Protein AF-A0A8E0RSL9-F1 (afdb_monomer_lite)

Foldseek 3Di:
DDDDDPDDPDDPPPPPPDDDDFADPHCAAVVLLVQLQCCCAVVVDQSVVSQVVCCVVVVHGNPPVVSSVVSNPDDRDPPPPPPPDDD

InterPro domains:
  IPR000340 Dual specificity phosphatase, catalytic domain [PF00782] (18-73)
  IPR000387 Tyrosine-specific protein phosphatases domain [PS50056] (20-69)
  IPR016130 Protein-tyrosine phosphatase, active site [PS00383] (22-32)
  IPR029021 Protein-tyrosine phosphatase-like [G3DSA:3.90.190.10] (4-84)
  IPR029021 Protein-tyrosine phosphatase-like [SSF52799] (15-73)

Organism: NCBI:txid27845

Sequence (87 aa):
MLKPNSNHFSTFLFRVDGIIAVHCTHGVNRTGYLICRYIVEEMGRRPDEVLRDFEYARGHPVERASYIDSLMNLSPVRQKICSLSTM

Radius of gyration: 19.41 Å; chains: 1; bounding box: 46×39×48 Å

Structure (mmCIF, N/CA/C/O backbone):
data_AF-A0A8E0RSL9-F1
#
_entry.id   AF-A0A8E0RSL9-F1
#
loop_
_atom_site.group_PDB
_atom_site.id
_atom_site.type_symbol
_atom_site.label_atom_id
_atom_site.label_alt_id
_atom_site.label_comp_id
_atom_site.label_asym_id
_atom_site.label_entity_id
_atom_site.label_seq_id
_atom_site.pdbx_PDB_ins_code
_atom_site.Cartn_x
_atom_site.Cartn_y
_atom_site.Cartn_z
_atom_site.occupancy
_atom_site.B_iso_or_equiv
_atom_site.auth_seq_id
_atom_site.auth_comp_id
_atom_site.auth_asym_id
_atom_site.auth_atom_id
_atom_site.pdbx_PDB_model_num
ATOM 1 N N . MET A 1 1 ? -30.763 21.274 -30.089 1.00 43.78 1 MET A N 1
ATOM 2 C CA . MET A 1 1 ? -32.174 21.644 -29.840 1.00 43.78 1 MET A CA 1
ATOM 3 C C . MET A 1 1 ? -32.701 20.580 -28.891 1.00 43.78 1 MET A C 1
ATOM 5 O O . MET A 1 1 ? -32.940 19.475 -29.333 1.00 43.78 1 MET A O 1
ATOM 9 N N . LEU A 1 2 ? -32.552 20.732 -27.576 1.00 38.16 2 LEU A N 1
ATOM 10 C CA . LEU A 1 2 ? -33.301 21.644 -26.704 1.00 38.16 2 LEU A CA 1
ATOM 11 C C . LEU A 1 2 ? -32.365 22.440 -25.773 1.00 38.16 2 LEU A C 1
ATOM 13 O O . LEU A 1 2 ? -31.337 21.932 -25.336 1.00 38.16 2 LEU A O 1
ATOM 17 N N . LYS A 1 3 ? -32.704 23.711 -25.527 1.00 42.88 3 LYS A N 1
ATOM 18 C CA . LYS A 1 3 ? -31.997 24.604 -24.596 1.00 42.88 3 LYS A CA 1
ATOM 19 C C . LYS A 1 3 ? -32.441 24.334 -23.151 1.00 42.88 3 LYS A C 1
ATOM 21 O O . LYS A 1 3 ? -33.590 23.938 -22.958 1.00 42.88 3 LYS A O 1
ATOM 26 N N . PRO A 1 4 ? -31.567 24.585 -22.160 1.00 49.66 4 PRO A N 1
ATOM 27 C CA . PRO A 1 4 ? -31.886 24.388 -20.754 1.00 49.66 4 PRO A CA 1
ATOM 28 C C . PRO A 1 4 ? -32.952 25.395 -20.320 1.00 49.66 4 PRO A C 1
ATOM 30 O O . PRO A 1 4 ? -32.823 26.598 -20.549 1.00 49.66 4 PRO A O 1
ATOM 33 N N . ASN A 1 5 ? -34.013 24.892 -19.703 1.00 45.72 5 ASN A N 1
ATOM 34 C CA . ASN A 1 5 ? -35.003 25.684 -19.000 1.00 45.72 5 ASN A CA 1
ATOM 35 C C . ASN A 1 5 ? -34.485 26.002 -17.592 1.00 45.72 5 ASN A C 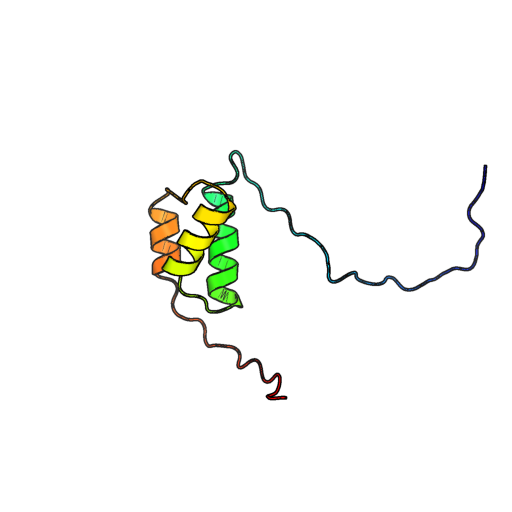1
ATOM 37 O O . ASN A 1 5 ? -34.214 25.129 -16.771 1.00 45.72 5 ASN A O 1
ATOM 41 N N . SER A 1 6 ? -34.333 27.302 -17.362 1.00 64.38 6 SER A N 1
ATOM 42 C CA . SER A 1 6 ? -34.204 27.966 -16.071 1.00 64.38 6 SER A CA 1
ATOM 43 C C . SER A 1 6 ? -35.183 27.389 -15.043 1.00 64.38 6 SER A C 1
ATOM 45 O O . SER A 1 6 ? -36.331 27.124 -15.401 1.00 64.38 6 SER A O 1
ATOM 47 N N . ASN A 1 7 ? -34.727 27.277 -13.784 1.00 51.72 7 ASN A N 1
ATOM 48 C CA . ASN A 1 7 ? -35.480 27.005 -12.536 1.00 51.72 7 ASN A CA 1
ATOM 49 C C . ASN A 1 7 ? -35.193 25.660 -11.831 1.00 51.72 7 ASN A C 1
ATOM 51 O O . ASN A 1 7 ? -36.050 25.158 -11.104 1.00 51.72 7 ASN A O 1
ATOM 55 N N . HIS A 1 8 ? -33.993 25.084 -11.957 1.00 46.44 8 HIS A N 1
ATOM 56 C CA . HIS A 1 8 ? -33.610 23.936 -11.124 1.00 46.44 8 HIS A CA 1
ATOM 57 C C . HIS A 1 8 ? -32.241 24.140 -10.464 1.00 46.44 8 HIS A C 1
ATOM 59 O O . HIS A 1 8 ? -31.240 23.533 -10.833 1.00 46.44 8 HIS A O 1
ATOM 65 N N . PHE A 1 9 ? -3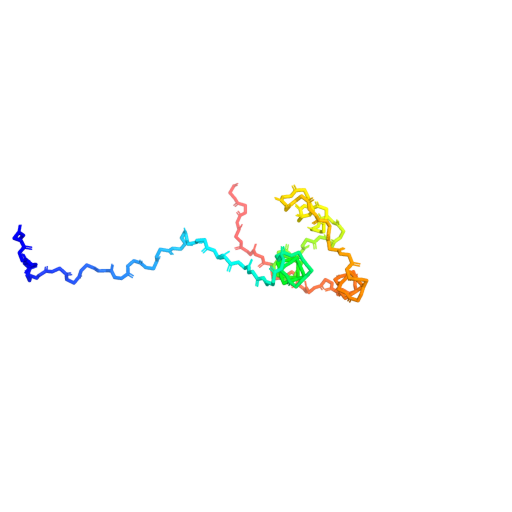2.217 24.983 -9.429 1.00 49.59 9 PHE A N 1
ATOM 66 C CA . PHE A 1 9 ? -31.259 24.878 -8.320 1.00 49.59 9 PHE A CA 1
ATOM 67 C C . PHE A 1 9 ? -31.560 23.574 -7.543 1.00 49.59 9 PHE A C 1
ATOM 69 O O . PHE A 1 9 ? -31.944 23.586 -6.380 1.00 49.59 9 PHE A O 1
ATOM 76 N N . SER A 1 10 ? -31.485 22.421 -8.213 1.00 43.94 10 SER A N 1
ATOM 77 C CA . SER A 1 10 ? -31.564 21.122 -7.552 1.00 43.94 10 SER A CA 1
ATOM 78 C C . SER A 1 10 ? -30.189 20.831 -6.996 1.00 43.94 10 SER A C 1
ATOM 80 O O . SER A 1 10 ? -29.272 20.526 -7.754 1.00 43.94 10 SER A O 1
ATOM 82 N N . THR A 1 11 ? -30.084 20.976 -5.679 1.00 49.25 11 THR A N 1
ATOM 83 C CA . THR A 1 11 ? -29.241 20.198 -4.774 1.00 49.25 11 THR A CA 1
ATOM 84 C C . THR A 1 11 ? -28.009 19.604 -5.440 1.00 49.25 11 THR A C 1
ATOM 86 O O . THR A 1 11 ? -28.082 18.577 -6.116 1.00 49.25 11 THR A O 1
ATOM 89 N N . PHE A 1 12 ? -26.864 20.237 -5.193 1.00 51.75 12 PHE A N 1
ATOM 90 C CA . PHE A 1 12 ? -25.542 19.639 -5.334 1.00 51.75 12 PHE A CA 1
ATOM 91 C C . PHE A 1 12 ? -25.494 18.406 -4.406 1.00 51.75 12 PHE A C 1
ATOM 93 O O . PHE A 1 12 ? -24.999 18.459 -3.285 1.00 51.75 12 PHE A O 1
ATOM 100 N N . LEU A 1 13 ? -26.132 17.311 -4.825 1.00 53.88 13 LEU A N 1
ATOM 101 C CA . LEU A 1 13 ? -26.060 16.004 -4.197 1.00 53.88 13 LEU A CA 1
ATOM 102 C C . LEU A 1 13 ? -24.605 15.584 -4.350 1.00 53.88 13 LEU A C 1
ATOM 104 O O . LEU A 1 13 ? -24.189 15.127 -5.414 1.00 53.88 13 LEU A O 1
ATOM 108 N N . PHE A 1 14 ? -23.823 15.807 -3.298 1.00 56.25 14 PHE A N 1
ATOM 109 C CA . PHE A 1 14 ? -22.520 15.191 -3.128 1.00 56.25 14 PHE A CA 1
ATOM 110 C C . PHE A 1 14 ? -22.765 13.679 -3.185 1.00 56.25 14 PHE A C 1
ATOM 112 O O . PHE A 1 14 ? -23.206 13.075 -2.209 1.00 56.25 14 PHE A O 1
ATOM 119 N N . ARG A 1 15 ? -22.611 13.070 -4.366 1.00 56.66 15 ARG A N 1
ATOM 120 C CA . ARG A 1 15 ? -22.722 11.619 -4.507 1.00 56.66 15 ARG A CA 1
ATOM 121 C C . ARG A 1 15 ? -21.539 11.018 -3.770 1.00 56.66 15 ARG A C 1
ATOM 123 O O . ARG A 1 15 ? -20.402 11.138 -4.215 1.00 56.66 15 ARG A O 1
ATOM 130 N N . VAL A 1 16 ? -21.837 10.404 -2.633 1.00 66.12 16 VAL A N 1
ATOM 131 C CA . VAL A 1 16 ? -20.862 9.728 -1.770 1.00 66.12 16 VAL A CA 1
ATOM 132 C C . VAL A 1 16 ? -20.365 8.421 -2.412 1.00 66.12 16 VAL A C 1
ATOM 134 O O . VAL A 1 16 ? -19.332 7.896 -2.019 1.00 66.12 16 VAL A O 1
ATOM 137 N N . ASP A 1 17 ? -21.036 7.950 -3.468 1.00 78.88 17 ASP A N 1
ATOM 138 C CA . ASP A 1 17 ? -20.764 6.679 -4.157 1.00 78.88 17 ASP A CA 1
ATOM 139 C C . ASP A 1 17 ? -19.767 6.814 -5.328 1.00 78.88 17 ASP A C 1
ATOM 141 O O . ASP A 1 17 ? -19.900 6.173 -6.372 1.00 78.88 17 ASP A O 1
ATOM 145 N N . GLY A 1 18 ? -18.791 7.715 -5.204 1.00 82.62 18 GLY A N 1
ATOM 146 C CA . GLY A 1 18 ? -17.762 7.924 -6.224 1.00 82.62 18 GLY A CA 1
ATOM 147 C C . GLY A 1 18 ? -16.668 6.850 -6.193 1.00 82.62 18 GLY A C 1
ATOM 148 O O . GLY A 1 18 ? -16.253 6.403 -5.127 1.00 82.62 18 GLY A O 1
ATOM 149 N N . ILE A 1 19 ? -16.141 6.473 -7.365 1.00 89.81 19 ILE A N 1
ATOM 150 C CA . ILE A 1 19 ? -14.943 5.624 -7.464 1.00 89.81 19 ILE A CA 1
ATOM 151 C C . ILE A 1 19 ? -13.700 6.514 -7.435 1.00 89.81 19 ILE A C 1
ATOM 153 O O . ILE A 1 19 ? -13.558 7.422 -8.256 1.00 89.81 19 ILE A O 1
ATOM 157 N N . ILE A 1 20 ? -12.767 6.215 -6.531 1.00 93.44 20 ILE A N 1
ATOM 158 C CA . ILE A 1 20 ? -11.446 6.849 -6.500 1.00 93.44 20 ILE A CA 1
ATOM 159 C C . ILE A 1 20 ? -10.479 6.000 -7.326 1.00 93.44 20 ILE A C 1
ATOM 161 O O . ILE A 1 20 ? -10.108 4.895 -6.933 1.00 93.44 20 ILE A O 1
ATOM 165 N N . ALA A 1 21 ? -10.050 6.525 -8.473 1.00 94.56 21 ALA A N 1
ATOM 166 C CA . ALA A 1 21 ? -9.015 5.899 -9.286 1.00 94.56 21 ALA A CA 1
ATOM 167 C C . ALA A 1 21 ? -7.619 6.323 -8.803 1.00 94.56 21 ALA A C 1
ATOM 169 O O . ALA A 1 21 ? -7.307 7.512 -8.747 1.00 94.56 21 ALA A O 1
ATOM 170 N N . VAL A 1 22 ? -6.756 5.350 -8.501 1.00 96.94 22 VAL A N 1
ATOM 171 C CA . VAL A 1 22 ? -5.358 5.582 -8.112 1.00 96.94 22 VAL A CA 1
ATOM 172 C C . VAL A 1 22 ? -4.446 4.922 -9.135 1.00 96.94 22 VAL A C 1
ATOM 174 O O . VAL A 1 22 ? -4.528 3.718 -9.366 1.00 96.94 22 VAL A O 1
ATOM 177 N N . HIS A 1 23 ? -3.529 5.686 -9.725 1.00 97.62 23 HIS A N 1
ATOM 178 C CA . HIS A 1 23 ? -2.580 5.150 -10.695 1.00 97.62 23 HIS A CA 1
ATOM 179 C C . HIS A 1 23 ? -1.164 5.684 -10.473 1.00 97.62 23 HIS A C 1
ATOM 181 O O . HIS A 1 23 ? -0.932 6.719 -9.855 1.00 97.62 23 HIS A O 1
ATOM 187 N N . CYS A 1 24 ? -0.201 4.944 -11.008 1.00 96.62 24 CYS A N 1
ATOM 188 C CA . CYS A 1 24 ? 1.149 5.432 -11.255 1.00 96.62 24 CYS A CA 1
ATOM 189 C C . CYS A 1 24 ? 1.520 5.060 -12.698 1.00 96.62 24 CYS A C 1
ATOM 191 O O . CYS A 1 24 ? 0.634 5.028 -13.548 1.00 96.62 24 CYS A O 1
ATOM 193 N N . THR A 1 25 ? 2.786 4.773 -13.002 1.00 97.94 25 THR A N 1
ATOM 194 C CA . THR A 1 25 ? 3.177 4.317 -14.350 1.00 97.94 25 THR A CA 1
ATOM 195 C C . THR A 1 25 ? 2.639 2.913 -14.650 1.00 97.94 25 THR A C 1
ATOM 197 O O . THR A 1 25 ? 2.035 2.700 -15.690 1.00 97.94 25 THR A O 1
ATOM 200 N N . HIS A 1 26 ? 2.805 1.967 -13.716 1.00 96.38 26 HIS A N 1
ATOM 201 C CA . HIS A 1 26 ? 2.363 0.567 -13.881 1.00 96.38 26 HIS A CA 1
ATOM 202 C C . HIS A 1 26 ? 1.173 0.193 -12.984 1.00 96.38 26 HIS A C 1
ATOM 204 O O . HIS A 1 26 ? 0.588 -0.882 -13.104 1.00 96.38 26 HIS A O 1
ATOM 210 N N . GLY A 1 27 ? 0.801 1.074 -12.054 1.00 96.69 27 GLY A N 1
ATOM 211 C CA . GLY A 1 27 ? -0.313 0.830 -11.138 1.00 96.69 27 GLY A CA 1
ATOM 212 C C . GLY A 1 27 ? -0.061 -0.296 -10.130 1.00 96.69 27 GLY A C 1
ATOM 213 O O . GLY A 1 27 ? -1.016 -0.945 -9.725 1.00 96.69 27 GLY A O 1
ATOM 214 N N . VAL A 1 28 ? 1.201 -0.566 -9.768 1.00 98.00 28 VAL A N 1
ATOM 215 C CA . VAL A 1 28 ? 1.564 -1.642 -8.824 1.00 98.00 28 VAL A CA 1
ATOM 216 C C . VAL A 1 28 ? 2.167 -1.052 -7.552 1.00 98.00 28 VAL A C 1
ATOM 218 O O . VAL A 1 28 ? 1.450 -0.850 -6.585 1.00 98.00 28 VAL A O 1
ATOM 221 N N . ASN A 1 29 ? 3.445 -0.661 -7.552 1.00 98.44 29 ASN A N 1
ATOM 222 C CA . ASN A 1 29 ? 4.146 -0.307 -6.310 1.00 98.44 29 ASN A CA 1
ATOM 223 C C . ASN A 1 29 ? 3.609 0.953 -5.600 1.00 98.44 29 ASN A C 1
ATOM 225 O O . ASN A 1 29 ? 3.165 0.874 -4.461 1.00 98.44 29 ASN A O 1
ATOM 229 N N . ARG A 1 30 ? 3.622 2.123 -6.258 1.00 98.38 30 ARG A N 1
ATOM 230 C CA . ARG A 1 30 ? 3.132 3.377 -5.638 1.00 98.38 30 ARG A CA 1
ATOM 231 C C . ARG A 1 30 ? 1.620 3.350 -5.391 1.00 98.38 30 ARG A C 1
ATOM 233 O O . ARG A 1 30 ? 1.155 3.882 -4.392 1.00 98.38 30 ARG A O 1
ATOM 240 N N . THR A 1 31 ? 0.879 2.717 -6.298 1.00 98.56 31 THR A N 1
ATOM 241 C CA . THR A 1 31 ? -0.578 2.563 -6.203 1.00 98.56 31 THR A CA 1
ATOM 242 C C . THR A 1 31 ? -0.957 1.662 -5.034 1.00 98.56 31 THR A C 1
ATOM 244 O O . THR A 1 31 ? -1.729 2.081 -4.179 1.00 98.56 31 THR A O 1
ATOM 247 N N . GLY A 1 32 ? -0.365 0.469 -4.962 1.00 98.31 32 GLY A N 1
ATOM 248 C CA . GL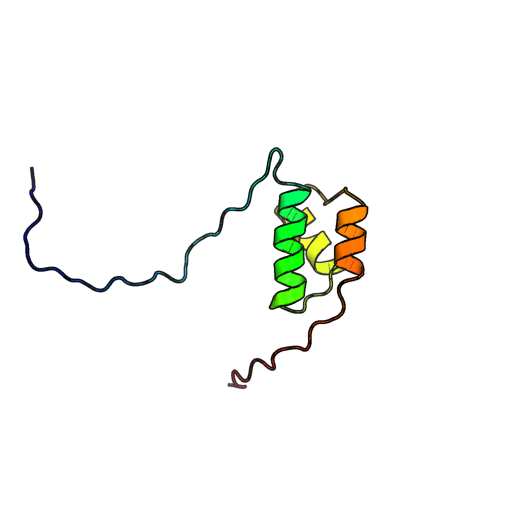Y A 1 32 ? -0.577 -0.475 -3.873 1.00 98.31 32 GLY A CA 1
ATOM 249 C C . GLY A 1 32 ? -0.137 0.096 -2.539 1.00 98.31 32 GLY A C 1
ATOM 250 O O . GLY A 1 32 ? -0.905 0.038 -1.594 1.00 98.31 32 GLY A O 1
ATOM 251 N N . TYR A 1 33 ? 1.021 0.760 -2.465 1.00 98.50 33 TYR A N 1
ATOM 252 C CA . TYR A 1 33 ? 1.441 1.410 -1.222 1.00 98.50 33 TYR A CA 1
ATOM 253 C C . TYR A 1 33 ? 0.402 2.411 -0.704 1.00 98.50 33 TYR A C 1
ATOM 255 O O . TYR A 1 33 ? 0.032 2.343 0.463 1.00 98.50 33 TYR A O 1
ATOM 263 N N . LEU A 1 34 ? -0.093 3.311 -1.562 1.00 98.25 34 LEU A N 1
ATOM 264 C CA . LEU A 1 34 ? -1.060 4.328 -1.147 1.00 98.25 34 LEU A CA 1
ATOM 265 C C . LEU A 1 34 ? -2.396 3.710 -0.708 1.00 98.25 34 LEU A C 1
ATOM 267 O O . LEU A 1 34 ? -2.923 4.081 0.338 1.00 98.25 34 LEU A O 1
ATOM 271 N N . ILE A 1 35 ? -2.920 2.758 -1.484 1.00 98.00 35 ILE A N 1
ATOM 272 C CA . ILE A 1 35 ? -4.182 2.072 -1.173 1.00 98.00 35 ILE A CA 1
ATOM 273 C C . ILE A 1 35 ? -4.042 1.264 0.119 1.00 98.00 35 ILE A C 1
ATOM 275 O O . ILE A 1 35 ? -4.851 1.420 1.032 1.00 98.00 35 ILE A O 1
ATOM 279 N N . CYS A 1 36 ? -3.003 0.434 0.224 1.00 97.81 36 CYS A N 1
ATOM 280 C CA . CYS A 1 36 ? -2.787 -0.407 1.394 1.00 97.81 36 CYS A CA 1
ATOM 281 C C . CYS A 1 36 ? -2.580 0.434 2.654 1.00 97.81 36 CYS A C 1
ATOM 283 O O . CYS A 1 36 ? -3.168 0.133 3.687 1.00 97.81 36 CYS A O 1
ATOM 285 N N . ARG A 1 37 ? -1.797 1.516 2.565 1.00 96.94 37 ARG A N 1
ATOM 286 C CA . ARG A 1 37 ? -1.558 2.426 3.688 1.00 96.94 37 ARG A CA 1
ATOM 287 C C . ARG A 1 37 ? -2.854 3.048 4.194 1.00 96.94 37 ARG A C 1
ATOM 289 O O . ARG A 1 37 ? -3.098 3.004 5.392 1.00 96.94 37 ARG A O 1
ATOM 296 N N . TYR A 1 38 ? -3.693 3.556 3.290 1.00 95.75 38 TYR A N 1
ATOM 297 C CA . TYR A 1 38 ? -4.995 4.120 3.649 1.00 95.75 38 TYR A CA 1
ATOM 298 C C . TYR A 1 38 ? -5.869 3.101 4.385 1.00 95.75 38 TYR A C 1
ATOM 300 O O . TYR A 1 38 ? -6.426 3.398 5.436 1.00 95.75 38 TYR A O 1
ATOM 308 N N . ILE A 1 39 ? -5.952 1.874 3.869 1.00 94.94 39 ILE A N 1
ATOM 309 C CA . ILE A 1 39 ? -6.746 0.810 4.488 1.00 94.94 39 ILE A CA 1
ATOM 310 C C . ILE A 1 39 ? -6.199 0.448 5.882 1.00 94.94 39 ILE A C 1
ATOM 312 O O . ILE A 1 39 ? -6.976 0.244 6.812 1.00 94.94 39 ILE A O 1
ATOM 316 N N . VAL A 1 40 ? -4.878 0.380 6.057 1.00 94.62 40 VAL A N 1
ATOM 317 C CA . VAL A 1 40 ? -4.271 0.108 7.369 1.00 94.62 40 VAL A CA 1
ATOM 318 C C . VAL A 1 40 ? -4.526 1.260 8.349 1.00 94.62 40 VAL A C 1
ATOM 320 O O . VAL A 1 40 ? -4.974 1.011 9.465 1.00 94.62 40 VAL A O 1
ATOM 323 N N . GLU A 1 41 ? -4.272 2.509 7.950 1.00 92.75 41 GLU A N 1
ATOM 324 C CA . GLU A 1 41 ? -4.365 3.680 8.836 1.00 92.75 41 GLU A CA 1
ATOM 325 C C . GLU A 1 41 ? -5.821 4.049 9.177 1.00 92.75 41 GLU A C 1
ATOM 327 O O . GLU A 1 41 ? -6.119 4.327 10.337 1.00 92.75 41 GLU A O 1
ATOM 332 N N . GLU A 1 42 ? -6.740 4.003 8.207 1.00 90.88 42 GLU A N 1
ATOM 333 C CA . GLU A 1 42 ? -8.132 4.442 8.398 1.00 90.88 42 GLU A CA 1
ATOM 334 C C . GLU A 1 42 ? -9.086 3.305 8.774 1.00 90.88 42 GLU A C 1
ATOM 336 O O . GLU A 1 42 ? -10.063 3.534 9.488 1.00 90.88 42 GLU A O 1
ATOM 341 N N . MET A 1 43 ? -8.825 2.074 8.317 1.00 90.38 43 MET A N 1
ATOM 342 C CA . MET A 1 43 ? -9.688 0.916 8.604 1.00 90.38 43 MET A CA 1
ATOM 343 C C . MET A 1 43 ? -9.086 -0.040 9.640 1.00 90.38 43 MET A C 1
ATOM 345 O O . MET A 1 43 ? -9.736 -1.015 10.015 1.00 90.38 43 MET A O 1
ATOM 349 N N . GLY A 1 44 ? -7.855 0.202 10.104 1.00 90.75 44 GLY A N 1
ATOM 350 C CA . GLY A 1 44 ? -7.206 -0.599 11.146 1.00 90.75 44 GLY A CA 1
ATOM 351 C C . GLY A 1 44 ? -6.943 -2.054 10.750 1.00 90.75 44 GLY A C 1
ATOM 352 O O . GLY A 1 44 ? -6.829 -2.916 11.622 1.00 90.75 44 GLY A O 1
ATOM 353 N N . ARG A 1 45 ? -6.896 -2.355 9.447 1.00 93.44 45 ARG A N 1
ATOM 354 C CA . ARG A 1 45 ? -6.666 -3.717 8.947 1.00 93.44 45 ARG A CA 1
ATOM 355 C C . ARG A 1 45 ? -5.190 -4.099 9.046 1.00 93.44 45 ARG A C 1
ATOM 357 O O . ARG A 1 45 ? -4.310 -3.243 8.971 1.00 93.44 45 ARG A O 1
ATOM 364 N N . ARG A 1 46 ? -4.908 -5.398 9.184 1.00 94.75 46 ARG A N 1
ATOM 365 C CA . ARG A 1 46 ? -3.533 -5.904 9.293 1.00 94.75 46 ARG A CA 1
ATOM 366 C C . ARG A 1 46 ? -2.778 -5.726 7.964 1.00 94.75 46 ARG A C 1
ATOM 368 O O . ARG A 1 46 ? -3.305 -6.138 6.929 1.00 94.75 46 ARG A O 1
ATOM 375 N N . PRO A 1 47 ? -1.550 -5.174 7.959 1.00 96.38 47 PRO A N 1
ATOM 376 C CA . PRO A 1 47 ? -0.809 -4.910 6.723 1.00 96.38 47 PRO A CA 1
ATOM 377 C C . PRO A 1 47 ? -0.623 -6.128 5.809 1.00 96.38 47 PRO A C 1
ATOM 379 O O . PRO A 1 47 ? -0.747 -6.005 4.593 1.00 96.38 47 PRO A O 1
ATOM 382 N N . ASP A 1 48 ? -0.375 -7.313 6.374 1.00 96.94 48 ASP A N 1
ATOM 383 C CA . ASP A 1 48 ? -0.193 -8.549 5.606 1.00 96.94 48 ASP A CA 1
ATOM 384 C C . ASP A 1 48 ? -1.477 -9.004 4.901 1.00 96.94 48 ASP A C 1
ATOM 386 O O . ASP A 1 48 ? -1.417 -9.509 3.783 1.00 96.94 48 ASP A O 1
ATOM 390 N N . GLU A 1 49 ? -2.640 -8.812 5.528 1.00 97.62 49 GLU A N 1
ATOM 391 C CA . GLU A 1 49 ? -3.938 -9.096 4.907 1.00 97.62 49 GLU A CA 1
ATOM 392 C C . GLU A 1 49 ? -4.219 -8.126 3.764 1.00 97.62 49 GLU A C 1
ATOM 394 O O . GLU A 1 49 ? -4.597 -8.544 2.675 1.00 97.62 49 GLU A O 1
ATOM 399 N N . VAL A 1 50 ? -3.975 -6.835 3.988 1.00 97.94 50 VAL A N 1
ATOM 400 C CA . VAL A 1 50 ? -4.229 -5.793 2.989 1.00 97.94 50 VAL A CA 1
ATOM 401 C C . VAL A 1 50 ? -3.326 -5.957 1.762 1.00 97.94 50 VAL A C 1
ATOM 403 O O . VAL A 1 50 ? -3.783 -5.774 0.635 1.00 97.94 50 VAL A O 1
ATOM 406 N N . LEU A 1 51 ? -2.061 -6.341 1.955 1.00 98.31 51 LEU A N 1
ATOM 407 C CA . LEU A 1 51 ? -1.141 -6.637 0.854 1.00 98.31 51 LEU A CA 1
ATOM 408 C C . LEU A 1 51 ? -1.609 -7.834 0.013 1.00 98.31 51 LEU A C 1
ATOM 410 O O . LEU A 1 51 ? -1.585 -7.741 -1.214 1.00 98.31 51 LEU A O 1
ATOM 414 N N . ARG A 1 52 ? -2.080 -8.915 0.654 1.00 98.50 52 ARG A N 1
ATOM 415 C CA . ARG A 1 52 ? -2.644 -10.081 -0.049 1.00 98.50 52 ARG A CA 1
ATOM 416 C C . ARG A 1 52 ? -3.909 -9.723 -0.826 1.00 98.50 52 ARG A C 1
ATOM 418 O O . ARG A 1 52 ? -4.053 -10.134 -1.972 1.00 98.50 52 ARG A O 1
ATOM 425 N N . ASP A 1 53 ? -4.798 -8.927 -0.236 1.00 98.38 53 ASP A N 1
ATOM 426 C CA . ASP A 1 53 ? -6.017 -8.475 -0.912 1.00 98.38 53 ASP A CA 1
ATOM 427 C C . ASP A 1 53 ? -5.702 -7.607 -2.132 1.00 98.38 53 ASP A C 1
ATOM 429 O O . ASP A 1 53 ? -6.324 -7.759 -3.185 1.00 98.38 53 ASP A O 1
ATOM 433 N N . PHE A 1 54 ? -4.726 -6.702 -2.006 1.00 98.38 54 PHE A N 1
ATOM 434 C CA . PHE A 1 54 ? -4.286 -5.880 -3.127 1.00 98.38 54 PHE A CA 1
ATOM 435 C C . PHE A 1 54 ? -3.706 -6.741 -4.249 1.00 98.38 54 PHE A C 1
ATOM 437 O O . PHE A 1 54 ? -4.071 -6.542 -5.405 1.00 98.38 54 PHE A O 1
ATOM 444 N N . GLU A 1 55 ? -2.841 -7.706 -3.926 1.00 98.38 55 GLU A N 1
ATOM 445 C CA . GLU A 1 55 ? -2.288 -8.647 -4.904 1.00 98.38 55 GLU A CA 1
ATOM 446 C C . GLU A 1 55 ? -3.395 -9.424 -5.618 1.00 98.38 55 GLU A C 1
ATOM 448 O O . GLU A 1 55 ? -3.410 -9.466 -6.847 1.00 98.38 55 GLU A O 1
ATOM 453 N N . TYR A 1 56 ? -4.355 -9.966 -4.866 1.00 98.50 56 TYR A N 1
ATOM 454 C CA . TYR A 1 56 ? -5.489 -10.697 -5.420 1.00 98.50 56 TYR A CA 1
ATOM 455 C C . TYR A 1 56 ? -6.330 -9.826 -6.365 1.00 98.50 56 TYR A C 1
ATOM 457 O O . TYR A 1 56 ? -6.645 -10.241 -7.478 1.00 98.50 56 TYR A O 1
ATOM 465 N N . ALA A 1 57 ? -6.658 -8.596 -5.960 1.00 97.81 57 ALA A N 1
ATOM 466 C CA . ALA A 1 57 ? -7.477 -7.689 -6.762 1.00 97.81 57 ALA A CA 1
ATOM 467 C C . ALA A 1 57 ? -6.730 -7.117 -7.980 1.00 97.81 57 ALA A C 1
ATOM 469 O O . ALA A 1 57 ? -7.336 -6.870 -9.024 1.00 97.81 57 ALA A O 1
ATOM 470 N N . ARG A 1 58 ? -5.420 -6.867 -7.855 1.00 97.44 58 ARG A N 1
ATOM 471 C CA . ARG A 1 58 ? -4.602 -6.246 -8.906 1.00 97.44 58 ARG A CA 1
ATOM 472 C C . ARG A 1 58 ? -3.992 -7.260 -9.873 1.00 97.44 58 ARG A C 1
ATOM 474 O O . ARG A 1 58 ? -3.701 -6.884 -11.008 1.00 97.44 58 ARG A O 1
ATOM 481 N N . GLY A 1 59 ? -3.770 -8.494 -9.422 1.00 98.06 59 GLY A N 1
ATOM 482 C CA . GLY A 1 59 ? -3.029 -9.545 -10.123 1.00 98.06 59 GLY A CA 1
ATOM 483 C C . GLY A 1 59 ? -1.503 -9.437 -10.004 1.00 98.06 59 GLY A C 1
ATOM 484 O O . GLY A 1 59 ? -0.794 -10.210 -10.641 1.00 98.06 59 GLY A O 1
ATOM 485 N N . HIS A 1 60 ? -0.988 -8.478 -9.224 1.00 97.88 60 HIS A N 1
ATOM 486 C CA . HIS A 1 60 ? 0.447 -8.269 -9.014 1.00 97.88 60 HIS A CA 1
ATOM 487 C C . HIS A 1 60 ? 0.729 -7.812 -7.577 1.00 97.88 60 HIS A C 1
ATOM 489 O O . HIS A 1 60 ? 0.072 -6.869 -7.115 1.00 97.88 60 HIS A O 1
ATOM 495 N N . PRO A 1 61 ? 1.718 -8.407 -6.886 1.00 98.12 61 PRO A N 1
ATOM 496 C CA . PRO A 1 61 ? 2.095 -7.980 -5.547 1.00 98.12 61 PRO A CA 1
ATOM 497 C C . PRO A 1 61 ? 2.798 -6.619 -5.563 1.00 98.12 61 PRO A C 1
ATOM 499 O O . PRO A 1 61 ? 3.377 -6.189 -6.563 1.00 98.12 61 PRO A O 1
ATOM 502 N N . VAL A 1 62 ? 2.795 -5.936 -4.418 1.00 98.25 62 VAL A N 1
ATOM 503 C CA . VAL A 1 62 ? 3.748 -4.845 -4.173 1.00 98.25 62 VAL A CA 1
ATOM 504 C C . VAL A 1 62 ? 5.110 -5.483 -3.915 1.00 98.25 62 VAL A C 1
ATOM 506 O O . VAL A 1 62 ? 5.261 -6.232 -2.961 1.00 98.25 62 VAL A O 1
ATOM 509 N N . GLU A 1 63 ? 6.102 -5.177 -4.745 1.00 97.44 63 GLU A N 1
ATOM 510 C CA . GLU A 1 63 ? 7.424 -5.826 -4.699 1.00 97.44 63 GLU A CA 1
ATOM 511 C C . GLU A 1 63 ? 8.484 -4.950 -4.022 1.00 97.44 63 GLU A C 1
ATOM 513 O O . GLU A 1 63 ? 9.537 -5.421 -3.589 1.00 97.44 63 GLU A O 1
ATOM 518 N N . ARG A 1 64 ? 8.245 -3.635 -3.946 1.00 97.69 64 ARG A N 1
ATOM 519 C CA . ARG A 1 64 ? 9.223 -2.696 -3.393 1.00 97.69 64 ARG A CA 1
ATOM 520 C C . ARG A 1 64 ? 9.337 -2.895 -1.878 1.00 97.69 64 ARG A C 1
ATOM 522 O O . ARG A 1 64 ? 8.519 -2.364 -1.134 1.00 97.69 64 ARG A O 1
ATOM 529 N N . ALA A 1 65 ? 10.397 -3.570 -1.432 1.00 97.94 65 ALA A N 1
ATOM 530 C CA . ALA A 1 65 ? 10.665 -3.861 -0.016 1.00 97.94 65 ALA A CA 1
ATOM 531 C C . ALA A 1 65 ? 10.470 -2.652 0.915 1.00 97.94 65 ALA A C 1
ATOM 533 O O . ALA A 1 65 ? 9.721 -2.743 1.873 1.00 97.94 65 ALA A O 1
ATOM 534 N N . SER A 1 66 ? 10.994 -1.471 0.564 1.00 98.19 66 SER A N 1
ATOM 535 C CA . SER A 1 66 ? 10.818 -0.257 1.381 1.00 98.19 66 SER A 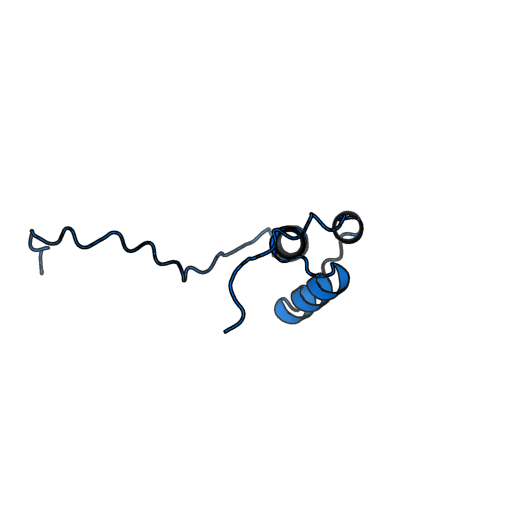CA 1
ATOM 536 C C . SER A 1 66 ? 9.352 0.137 1.623 1.00 98.19 66 SER A C 1
ATOM 538 O O . SER A 1 66 ? 9.039 0.767 2.628 1.00 98.19 66 SER A O 1
ATOM 540 N N . TYR A 1 67 ? 8.447 -0.192 0.697 1.00 98.12 67 TYR A N 1
ATOM 541 C CA . TYR A 1 67 ? 7.008 0.033 0.858 1.00 98.12 67 TYR A CA 1
ATOM 542 C C . TYR A 1 67 ? 6.376 -1.038 1.737 1.00 98.12 67 TYR A C 1
ATOM 544 O O . TYR A 1 67 ? 5.589 -0.700 2.615 1.00 98.12 67 TYR A O 1
ATOM 552 N N . ILE A 1 68 ? 6.753 -2.300 1.534 1.00 98.31 68 ILE A N 1
ATOM 553 C CA . ILE A 1 68 ? 6.297 -3.424 2.356 1.00 98.31 68 ILE A CA 1
ATOM 554 C C . ILE A 1 68 ? 6.720 -3.200 3.810 1.00 98.31 68 ILE A C 1
ATOM 556 O O . ILE A 1 68 ? 5.874 -3.196 4.697 1.00 98.31 68 ILE A O 1
ATOM 560 N N . ASP A 1 69 ? 7.997 -2.904 4.046 1.00 98.06 69 ASP A N 1
ATOM 561 C CA . ASP A 1 69 ? 8.550 -2.640 5.374 1.00 98.06 69 ASP A CA 1
ATOM 562 C C . ASP A 1 69 ? 7.868 -1.436 6.023 1.00 98.06 69 ASP A C 1
ATOM 564 O O . ASP A 1 69 ? 7.502 -1.478 7.195 1.00 98.06 69 ASP A O 1
ATOM 568 N N . SER A 1 70 ? 7.641 -0.359 5.264 1.00 97.50 70 SER A N 1
ATOM 569 C CA . SER A 1 70 ? 6.917 0.804 5.778 1.00 97.50 70 SER A CA 1
ATOM 570 C C . SER A 1 70 ? 5.487 0.460 6.194 1.00 97.50 70 SER A C 1
ATOM 572 O O . SER A 1 70 ? 5.033 1.029 7.179 1.00 97.50 70 SER A O 1
ATOM 574 N N . LEU A 1 71 ? 4.787 -0.415 5.464 1.00 96.75 71 LEU A N 1
ATOM 575 C CA . LEU A 1 71 ? 3.426 -0.847 5.796 1.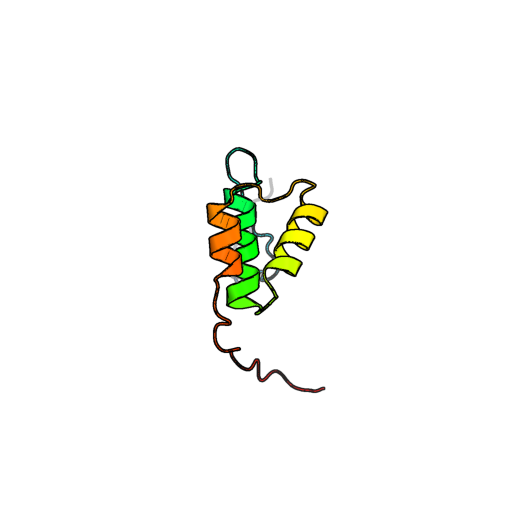00 96.75 71 LEU A CA 1
ATOM 576 C C . LEU A 1 71 ? 3.412 -1.770 7.016 1.00 96.75 71 LEU A C 1
ATOM 578 O O . LEU A 1 71 ? 2.583 -1.600 7.903 1.00 96.75 71 LEU A O 1
ATOM 582 N N . MET A 1 72 ? 4.343 -2.722 7.081 1.00 96.50 72 MET A N 1
ATOM 583 C CA . MET A 1 72 ? 4.459 -3.676 8.189 1.00 96.50 72 MET A CA 1
ATOM 584 C C . MET A 1 72 ? 4.839 -3.002 9.512 1.00 96.50 72 MET A C 1
ATOM 586 O O . MET A 1 72 ? 4.458 -3.484 10.574 1.00 96.50 72 MET A O 1
ATOM 590 N N . ASN A 1 73 ? 5.555 -1.877 9.450 1.00 95.56 73 ASN A N 1
ATOM 591 C CA . ASN A 1 73 ? 5.941 -1.083 10.617 1.00 95.56 73 ASN A CA 1
ATOM 592 C C . ASN A 1 73 ? 4.907 -0.015 11.013 1.00 95.56 73 ASN A C 1
ATOM 594 O O . ASN A 1 73 ? 5.174 0.776 11.920 1.00 95.56 73 ASN A O 1
ATOM 598 N N . LEU A 1 74 ? 3.743 0.046 10.354 1.00 90.94 74 LEU A N 1
ATOM 599 C CA . LEU A 1 74 ? 2.663 0.921 10.804 1.00 90.94 74 LEU A CA 1
ATOM 600 C C . LEU A 1 74 ? 2.190 0.444 12.180 1.00 90.94 74 LEU A C 1
ATOM 602 O O . LEU A 1 74 ? 1.691 -0.672 12.334 1.00 90.94 74 LEU A O 1
ATOM 606 N N . SER A 1 75 ? 2.357 1.293 13.195 1.00 74.88 75 SER A N 1
ATOM 607 C CA . SER A 1 75 ? 1.742 1.047 14.493 1.00 74.88 75 SER A CA 1
ATOM 608 C C . SER A 1 75 ? 0.221 1.126 14.334 1.00 74.88 75 SER A C 1
ATOM 610 O O . SER A 1 75 ? -0.261 1.954 13.556 1.00 74.88 75 SER A O 1
ATOM 612 N N . PRO A 1 76 ? -0.561 0.300 15.055 1.00 63.62 76 PRO A N 1
ATOM 613 C CA . PRO A 1 76 ? -2.005 0.460 15.080 1.00 63.62 76 PRO A CA 1
ATOM 614 C C . PRO A 1 76 ? -2.310 1.874 15.572 1.00 63.62 76 PRO A C 1
ATOM 616 O O . PRO A 1 76 ? -2.128 2.190 16.753 1.00 63.62 76 PRO A O 1
ATOM 619 N N . VAL A 1 77 ? -2.732 2.755 14.665 1.00 63.19 77 VAL A N 1
ATOM 620 C CA . VAL A 1 77 ? -3.290 4.040 15.069 1.00 63.19 77 VAL A CA 1
ATOM 621 C C . VAL A 1 77 ? -4.516 3.696 15.900 1.00 63.19 77 VAL A C 1
ATOM 623 O O . VAL A 1 77 ? -5.296 2.820 15.520 1.00 63.19 77 VAL A O 1
ATOM 626 N N . ARG A 1 78 ? -4.635 4.328 17.077 1.00 56.53 78 ARG A N 1
ATOM 627 C CA . ARG A 1 78 ? -5.784 4.178 17.978 1.00 56.53 78 ARG A CA 1
ATOM 628 C C . ARG A 1 78 ? -7.044 4.079 17.135 1.00 56.53 78 ARG A C 1
ATOM 630 O O . ARG A 1 78 ? -7.364 5.044 16.442 1.00 56.53 78 ARG A O 1
ATOM 637 N N . GLN A 1 79 ? -7.736 2.942 17.216 1.00 58.56 79 GLN A N 1
ATOM 638 C CA . GLN A 1 79 ? -9.074 2.824 16.663 1.00 58.56 79 GLN A CA 1
ATOM 639 C C . GLN A 1 79 ? -9.843 4.046 17.161 1.00 58.56 79 GLN A C 1
ATOM 641 O O . GLN A 1 79 ? -10.071 4.196 18.366 1.00 58.56 79 GLN A O 1
ATOM 646 N N . LYS A 1 80 ? -10.199 4.962 16.254 1.00 54.62 80 LYS A N 1
ATOM 647 C CA . LYS A 1 80 ? -11.339 5.827 16.519 1.00 54.62 80 LYS A CA 1
ATOM 648 C C . LYS A 1 80 ? -12.461 4.835 16.734 1.00 54.62 80 LYS A C 1
ATOM 650 O O . LYS A 1 80 ? -12.843 4.152 15.789 1.00 54.62 80 LYS A O 1
ATOM 655 N N . ILE A 1 81 ? -12.881 4.672 17.988 1.00 54.03 81 ILE A N 1
ATOM 656 C CA . ILE A 1 81 ? -14.065 3.897 18.329 1.00 54.03 81 ILE A CA 1
ATOM 657 C C . ILE A 1 81 ? -15.148 4.442 17.407 1.00 54.03 81 ILE A C 1
ATOM 659 O O . ILE A 1 81 ? -15.597 5.577 17.572 1.00 54.03 81 ILE A O 1
ATOM 663 N N . CYS A 1 82 ? -15.491 3.677 16.376 1.00 53.84 82 CYS A N 1
ATOM 664 C CA . CYS A 1 82 ? -16.649 3.968 15.569 1.00 53.84 82 CY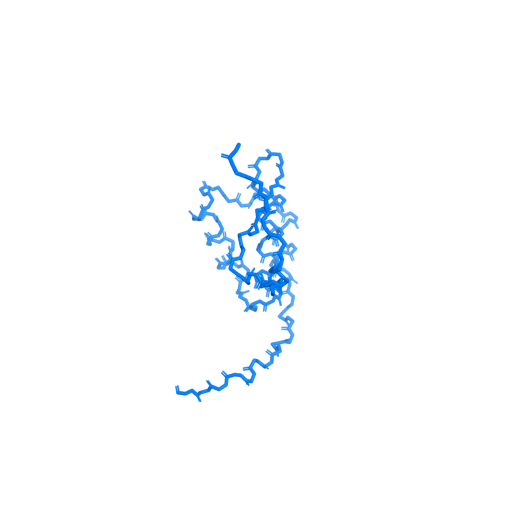S A CA 1
ATOM 665 C C . CYS A 1 82 ? -17.818 3.608 16.476 1.00 53.84 82 CYS A C 1
ATOM 667 O O . CYS A 1 82 ? -18.219 2.452 16.574 1.00 53.84 82 CYS A O 1
ATOM 669 N N . SER A 1 83 ? -18.290 4.589 17.240 1.00 49.34 83 SER A N 1
ATOM 670 C CA . SER A 1 83 ? -19.480 4.494 18.077 1.00 49.34 83 SER A CA 1
ATOM 671 C C . SER A 1 83 ? -20.738 4.494 17.203 1.00 49.34 83 SER A C 1
ATOM 673 O O . SER A 1 83 ? -21.633 5.313 17.391 1.00 49.34 83 SER A O 1
ATOM 675 N N . LEU A 1 84 ? -20.786 3.609 16.212 1.00 54.09 84 LEU A N 1
ATOM 676 C CA . LEU A 1 84 ? -21.974 3.315 15.427 1.00 54.09 84 LEU A CA 1
ATOM 677 C C . LEU A 1 84 ? -22.410 1.899 15.789 1.00 54.09 84 LEU A C 1
ATOM 679 O O . LEU A 1 84 ? -22.075 0.919 15.138 1.00 54.09 84 LEU A O 1
ATOM 683 N N . SER A 1 85 ? -23.092 1.881 16.932 1.00 46.53 85 SER A N 1
ATOM 684 C CA . SER A 1 85 ? -24.288 1.107 17.232 1.00 46.53 85 SER A CA 1
ATOM 685 C C . SER A 1 85 ? -24.318 -0.339 16.753 1.00 46.53 85 SER A C 1
ATOM 687 O O . SER A 1 85 ? -24.605 -0.630 15.596 1.00 46.53 85 SER A O 1
ATOM 689 N N . THR A 1 86 ? -24.214 -1.242 17.724 1.00 42.84 86 THR A N 1
ATOM 690 C CA . THR A 1 86 ? -25.104 -2.400 17.786 1.00 42.84 86 THR A CA 1
ATOM 691 C C . THR A 1 86 ? -26.524 -1.958 17.401 1.00 42.84 86 THR A C 1
ATOM 693 O O . THR A 1 86 ? -27.141 -1.168 18.121 1.00 42.84 86 THR A O 1
ATOM 696 N N . MET A 1 87 ? -27.014 -2.424 16.256 1.00 39.06 87 MET A N 1
ATOM 697 C CA . MET A 1 87 ? -28.423 -2.773 16.090 1.00 39.06 87 MET A CA 1
ATOM 698 C C . MET A 1 87 ? -28.497 -4.290 16.039 1.00 39.06 87 MET A C 1
ATOM 700 O O . MET A 1 87 ? -27.666 -4.877 15.310 1.00 39.06 87 MET A O 1
#

Secondary structure (DSSP, 8-state):
--PPPS---------S--------SSSSHHHHHHHHHHHHHHH---HHHHHHHHHHHHSS----HHHHHHHHT--------------

pLDDT: mean 81.52, std 21.33, range [38.16, 98.56]